Protein AF-A0A8S3IU91-F1 (afdb_monomer_lite)

Sequence (144 aa):
QIYLSKICFMTFDNATVTFDPSYPNASVLICPSSCYTMRYISNQEEYPIFGNETYSGNSLVCKSAMHDGRLAPWNGENSPVLIQNNSSKSSIFVSTLRNGILSAKSTSLSLNIYRFVNNRINETSIYDIAIEQRAFLYKKDEPS

Structure (mmCIF, N/CA/C/O backbone):
data_AF-A0A8S3IU91-F1
#
_entry.id   AF-A0A8S3IU91-F1
#
loop_
_atom_site.group_PDB
_atom_site.id
_atom_site.type_symbol
_atom_site.label_atom_id
_atom_site.label_alt_id
_atom_site.label_comp_id
_atom_site.label_asym_id
_atom_site.label_entity_id
_atom_site.label_seq_id
_atom_site.pdbx_PDB_ins_code
_atom_site.Cartn_x
_atom_site.Cartn_y
_atom_site.Cartn_z
_atom_site.occupancy
_atom_site.B_iso_or_equiv
_atom_site.auth_seq_id
_atom_site.auth_comp_id
_atom_site.auth_asym_id
_atom_site.auth_atom_id
_atom_site.pdbx_PDB_model_num
ATOM 1 N N . GLN A 1 1 ? -23.684 8.603 1.198 1.00 41.34 1 GLN A N 1
ATOM 2 C CA . GLN A 1 1 ? -23.183 7.521 0.316 1.00 41.34 1 GLN A CA 1
ATOM 3 C C . GLN A 1 1 ? -21.986 7.921 -0.570 1.00 41.34 1 GLN A C 1
ATOM 5 O O . GLN A 1 1 ? -21.282 7.036 -1.027 1.00 41.34 1 GLN A O 1
ATOM 10 N N . ILE A 1 2 ? -21.682 9.217 -0.764 1.00 38.34 2 ILE A N 1
ATOM 11 C CA . ILE A 1 2 ? -20.602 9.705 -1.662 1.00 38.34 2 ILE A CA 1
ATOM 12 C C . ILE A 1 2 ? -19.189 9.685 -1.020 1.00 38.34 2 ILE A C 1
ATOM 14 O O . ILE A 1 2 ? -18.185 9.731 -1.722 1.00 38.34 2 ILE A O 1
ATOM 18 N N . TYR A 1 3 ? -19.079 9.578 0.309 1.00 51.53 3 TYR A N 1
ATOM 19 C CA . TYR A 1 3 ? -17.789 9.670 1.016 1.00 51.53 3 TYR A CA 1
ATOM 20 C C . TYR A 1 3 ? -16.961 8.371 1.022 1.00 51.53 3 TYR A C 1
ATOM 22 O O . TYR A 1 3 ? -15.737 8.438 1.065 1.00 51.53 3 TYR A O 1
ATOM 30 N N . LEU A 1 4 ? -17.599 7.198 0.926 1.00 54.41 4 LEU A N 1
ATOM 31 C CA . LEU A 1 4 ? -16.913 5.900 1.039 1.00 54.41 4 LEU A CA 1
ATOM 32 C C . LEU A 1 4 ? -16.126 5.520 -0.227 1.00 54.41 4 LEU A C 1
ATOM 34 O O . LEU A 1 4 ? -15.102 4.851 -0.130 1.00 54.41 4 LEU A O 1
ATOM 38 N N . SER A 1 5 ? -16.542 5.990 -1.409 1.00 61.25 5 SER A N 1
ATOM 39 C CA . SER A 1 5 ? -15.812 5.732 -2.660 1.00 61.25 5 SER A CA 1
ATOM 40 C C . SER A 1 5 ? -14.494 6.502 -2.744 1.00 61.25 5 SER A C 1
ATOM 42 O O . SER A 1 5 ? -13.535 5.990 -3.312 1.00 61.25 5 SER A O 1
ATOM 44 N N . LYS A 1 6 ? -14.405 7.699 -2.142 1.00 73.50 6 LYS A N 1
ATOM 45 C CA . LYS A 1 6 ? -13.181 8.519 -2.161 1.00 73.50 6 LYS A CA 1
ATOM 46 C C . LYS A 1 6 ? -12.011 7.849 -1.443 1.00 73.50 6 LYS A C 1
ATOM 48 O O . LYS A 1 6 ? -10.880 8.004 -1.887 1.00 73.50 6 LYS A O 1
ATOM 53 N N . ILE A 1 7 ? -12.279 7.078 -0.386 1.00 77.44 7 ILE A N 1
ATOM 54 C CA . ILE A 1 7 ? -11.236 6.382 0.383 1.00 77.44 7 ILE A CA 1
ATOM 55 C C . ILE A 1 7 ? -10.491 5.356 -0.474 1.00 77.44 7 ILE A C 1
ATOM 57 O O . ILE A 1 7 ? -9.271 5.242 -0.390 1.00 77.44 7 ILE A O 1
ATOM 61 N N . CYS A 1 8 ? -11.199 4.663 -1.366 1.00 83.44 8 CYS A N 1
ATOM 62 C CA . CYS A 1 8 ? -10.582 3.669 -2.239 1.00 83.44 8 CYS A CA 1
ATOM 63 C C . CYS A 1 8 ? -9.584 4.277 -3.238 1.00 83.44 8 CYS A C 1
ATOM 65 O O . CYS A 1 8 ? -8.739 3.552 -3.755 1.00 83.44 8 CYS A O 1
ATOM 67 N N . PHE A 1 9 ? -9.661 5.590 -3.482 1.00 84.19 9 PHE A N 1
ATOM 68 C CA . PHE A 1 9 ? -8.762 6.333 -4.366 1.00 84.19 9 PHE A CA 1
ATOM 69 C C . PHE A 1 9 ? -7.707 7.156 -3.616 1.00 84.19 9 PHE A C 1
ATOM 71 O O . PHE A 1 9 ? -6.989 7.939 -4.237 1.00 84.19 9 PHE A O 1
ATOM 78 N N . MET A 1 10 ? -7.608 7.012 -2.291 1.00 84.38 10 MET A N 1
ATOM 79 C CA . MET A 1 10 ? -6.621 7.757 -1.518 1.00 84.38 10 MET A CA 1
ATOM 80 C C . MET A 1 10 ? -5.211 7.258 -1.812 1.00 84.38 10 MET A C 1
ATOM 82 O O . MET A 1 10 ? -4.910 6.065 -1.703 1.00 84.38 10 MET A O 1
ATOM 86 N N . THR A 1 11 ? -4.347 8.210 -2.138 1.00 83.94 11 THR A N 1
ATOM 87 C CA . THR A 1 11 ? -2.900 8.035 -2.221 1.00 83.94 11 THR A CA 1
ATOM 88 C C . THR A 1 11 ? -2.241 8.879 -1.139 1.00 83.94 11 THR A C 1
ATOM 90 O O . THR A 1 11 ? -2.822 9.846 -0.627 1.00 83.94 11 THR A O 1
ATOM 93 N N . PHE A 1 12 ? -1.019 8.499 -0.785 1.00 76.62 12 PHE A N 1
ATOM 94 C CA . PHE A 1 12 ? -0.200 9.254 0.152 1.00 76.62 12 PHE A CA 1
ATOM 95 C C . PHE A 1 12 ? 0.197 10.620 -0.446 1.00 76.62 12 PHE A C 1
ATOM 97 O O . PHE A 1 12 ? 0.079 11.640 0.227 1.00 76.62 12 PHE A O 1
ATOM 104 N N . ASP A 1 13 ? 0.568 10.656 -1.732 1.00 74.88 13 ASP A N 1
ATOM 105 C CA . ASP A 1 13 ? 1.080 11.861 -2.408 1.00 74.88 13 ASP A CA 1
ATOM 106 C C . ASP A 1 13 ? 0.018 12.923 -2.719 1.00 74.88 13 ASP A C 1
ATOM 108 O O . ASP A 1 13 ? 0.332 14.111 -2.728 1.00 74.88 13 ASP A O 1
ATOM 112 N N . ASN A 1 14 ? -1.254 12.548 -2.896 1.00 61.97 14 ASN A N 1
ATOM 113 C CA . ASN A 1 14 ? -2.329 13.529 -3.111 1.00 61.97 14 ASN A CA 1
ATOM 114 C C . ASN A 1 14 ? -2.829 14.186 -1.810 1.00 61.97 14 ASN A C 1
ATOM 116 O O . ASN A 1 14 ? -3.903 14.786 -1.811 1.00 61.97 14 ASN A O 1
ATOM 120 N N . ALA A 1 15 ? -2.101 14.047 -0.692 1.00 55.12 15 ALA A N 1
ATOM 121 C CA . ALA A 1 15 ? -2.441 14.625 0.615 1.00 55.12 15 ALA A CA 1
ATOM 122 C C . ALA A 1 15 ? -3.863 14.285 1.113 1.00 55.12 15 ALA A C 1
ATOM 124 O O . ALA A 1 15 ? -4.433 14.976 1.954 1.00 55.12 15 ALA A O 1
ATOM 125 N N . THR A 1 16 ? -4.454 13.201 0.599 1.00 56.94 16 THR A N 1
ATOM 126 C CA . THR A 1 16 ? -5.794 12.753 1.010 1.00 56.94 16 THR A CA 1
ATOM 127 C C . THR A 1 16 ? -5.790 12.042 2.360 1.00 56.94 16 THR A C 1
ATOM 129 O O . THR A 1 16 ? -6.835 11.922 2.996 1.00 56.94 16 THR A O 1
ATOM 132 N N . VAL A 1 17 ? -4.613 11.600 2.808 1.00 60.56 17 VAL A N 1
ATOM 133 C CA . VAL A 1 17 ? -4.402 11.045 4.140 1.00 60.56 17 VAL A CA 1
ATOM 134 C C . VAL A 1 17 ? -3.971 12.177 5.066 1.00 60.56 17 VAL A C 1
ATOM 136 O O . VAL A 1 17 ? -2.862 12.694 4.956 1.00 60.56 17 VAL A O 1
ATOM 139 N N . THR A 1 18 ? -4.850 12.572 5.983 1.00 57.75 18 THR A N 1
ATOM 140 C CA . THR A 1 18 ? -4.503 13.513 7.051 1.00 57.75 18 THR A CA 1
ATOM 141 C C . THR A 1 18 ? -3.674 12.791 8.111 1.00 57.75 18 THR A C 1
ATOM 143 O O . THR A 1 18 ? -4.099 11.760 8.641 1.00 57.75 18 THR A O 1
ATOM 146 N N . PHE A 1 19 ? -2.492 13.321 8.420 1.00 59.12 19 PHE A N 1
ATOM 147 C CA . PHE A 1 19 ? -1.685 12.868 9.551 1.00 59.12 19 PHE A CA 1
ATOM 148 C C . PHE A 1 19 ? -2.171 13.572 10.810 1.00 59.12 19 PHE A C 1
ATOM 150 O O . PHE A 1 19 ? -2.378 14.786 10.804 1.00 59.12 19 PHE A O 1
ATOM 157 N N . ASP A 1 20 ? -2.370 12.804 11.878 1.00 57.75 20 ASP A N 1
ATOM 158 C CA . ASP A 1 20 ? -2.552 13.387 13.200 1.00 57.75 20 ASP A CA 1
ATOM 159 C C . ASP A 1 20 ? -1.260 14.154 13.544 1.00 57.75 20 ASP A C 1
ATOM 161 O O . ASP A 1 20 ? -0.180 13.566 13.437 1.00 57.75 20 ASP A O 1
ATOM 165 N N . PRO A 1 21 ? -1.320 15.441 13.932 1.00 57.44 21 PRO A N 1
ATOM 166 C CA . PRO A 1 21 ? -0.126 16.193 14.310 1.00 57.44 21 PRO A CA 1
ATOM 167 C C . PRO A 1 21 ? 0.668 15.530 15.448 1.00 57.44 21 PRO A C 1
ATOM 169 O O . PRO A 1 21 ? 1.877 15.727 15.542 1.00 57.44 21 PRO A O 1
ATOM 172 N N . SER A 1 22 ? 0.011 14.710 16.272 1.00 55.41 22 SER A N 1
ATOM 173 C CA . SER A 1 22 ? 0.625 13.918 17.346 1.00 55.41 22 SER A CA 1
ATOM 174 C C . SER A 1 22 ? 1.454 12.741 16.813 1.00 55.41 22 SER A C 1
ATOM 176 O O . SER A 1 22 ? 2.357 12.251 17.487 1.00 55.41 22 SER A O 1
ATOM 178 N N . TYR A 1 23 ? 1.182 12.305 15.580 1.00 62.94 23 TYR A N 1
ATOM 179 C CA . TYR A 1 23 ? 1.885 11.238 14.872 1.00 62.94 23 TYR A CA 1
ATOM 180 C C . TYR A 1 23 ? 2.262 11.707 13.459 1.00 62.94 23 TYR A C 1
ATOM 182 O O . TYR A 1 23 ? 1.751 11.183 12.470 1.00 62.94 23 TYR A O 1
ATOM 190 N N . PRO A 1 24 ? 3.208 12.654 13.317 1.00 66.25 24 PRO A N 1
ATOM 191 C CA . PRO A 1 24 ? 3.477 13.325 12.039 1.00 66.25 24 PRO A CA 1
ATOM 192 C C . PRO A 1 24 ? 3.957 12.376 10.930 1.00 66.25 24 PRO A C 1
ATOM 194 O O . PRO A 1 24 ? 3.928 12.719 9.752 1.00 66.25 24 PRO A O 1
ATOM 197 N N . ASN A 1 25 ? 4.383 11.166 11.304 1.00 75.50 25 ASN A N 1
ATOM 198 C CA . ASN A 1 25 ? 4.867 10.141 10.390 1.00 75.50 25 ASN A CA 1
ATOM 199 C C . ASN A 1 25 ? 3.937 8.929 10.282 1.00 75.50 25 ASN A C 1
ATOM 201 O O . ASN A 1 25 ? 4.310 7.980 9.600 1.00 75.50 25 ASN A O 1
ATOM 205 N N . ALA A 1 26 ? 2.781 8.902 10.949 1.00 79.44 26 ALA A N 1
ATOM 206 C CA . ALA A 1 26 ? 1.876 7.758 10.910 1.00 79.44 26 ALA A CA 1
ATOM 207 C C . ALA A 1 26 ? 0.407 8.181 10.828 1.00 79.44 26 ALA A C 1
ATOM 209 O O . ALA A 1 26 ? -0.006 9.183 11.399 1.00 79.44 26 ALA A O 1
ATOM 210 N N . SER A 1 27 ? -0.394 7.406 10.105 1.00 80.44 27 SER A N 1
ATOM 211 C CA . SER A 1 27 ? -1.832 7.645 10.003 1.00 80.44 27 SER A CA 1
ATOM 212 C C . SER A 1 27 ? -2.596 6.329 9.959 1.00 80.44 27 SER A C 1
ATOM 214 O O . SER A 1 27 ? -2.074 5.302 9.512 1.00 80.44 27 SER A O 1
ATOM 216 N N . VAL A 1 28 ? -3.836 6.371 10.439 1.00 79.12 28 VAL A N 1
ATOM 217 C CA . VAL A 1 28 ? -4.792 5.269 10.341 1.00 79.12 28 VAL A CA 1
ATOM 218 C C . VAL A 1 28 ? -5.782 5.596 9.242 1.00 79.12 28 VAL A C 1
ATOM 220 O O . VAL A 1 28 ? -6.465 6.617 9.298 1.00 79.12 28 VAL A O 1
ATOM 223 N N . LEU A 1 29 ? -5.898 4.693 8.273 1.00 81.19 29 LEU A N 1
ATOM 224 C CA . LEU A 1 29 ? -6.926 4.761 7.246 1.00 81.19 29 LEU A CA 1
ATOM 225 C C . LEU A 1 29 ? -7.922 3.620 7.436 1.00 81.19 29 LEU A C 1
ATOM 227 O O . LEU A 1 29 ? -7.534 2.464 7.565 1.00 81.19 29 LEU A O 1
ATOM 231 N N . ILE A 1 30 ? -9.212 3.944 7.422 1.00 82.88 30 ILE A N 1
ATOM 232 C CA . ILE A 1 30 ? -10.290 2.954 7.455 1.00 82.88 30 ILE A CA 1
ATOM 233 C C . ILE A 1 30 ? -10.660 2.599 6.022 1.00 82.88 30 ILE A C 1
ATOM 235 O O . ILE A 1 30 ? -11.259 3.424 5.341 1.00 82.88 30 ILE A O 1
ATOM 239 N N . CYS A 1 31 ? -10.320 1.395 5.563 1.00 84.75 31 CYS A N 1
ATOM 240 C CA . CYS A 1 31 ? -10.628 0.948 4.206 1.00 84.75 31 CYS A CA 1
ATOM 241 C C . CYS A 1 31 ? -12.028 0.309 4.140 1.00 84.75 31 CYS A C 1
ATOM 243 O O . CYS A 1 31 ? -12.244 -0.740 4.753 1.00 84.75 31 CYS A O 1
ATOM 245 N N . PRO A 1 32 ? -12.990 0.896 3.397 1.00 83.12 32 PRO A N 1
ATOM 246 C CA . PRO A 1 32 ? -14.331 0.333 3.270 1.00 83.12 32 PRO A CA 1
ATOM 247 C C . PRO A 1 32 ? -14.361 -0.975 2.473 1.00 83.12 32 PRO A C 1
ATOM 249 O O . PRO A 1 32 ? -13.568 -1.176 1.548 1.00 83.12 32 PRO A O 1
ATOM 252 N N . SER A 1 33 ? -15.380 -1.803 2.726 1.00 79.75 33 SER A N 1
ATOM 253 C CA . SER A 1 33 ? -15.643 -3.037 1.966 1.00 79.75 33 SER A CA 1
ATOM 254 C C . SER A 1 33 ? -15.831 -2.790 0.461 1.00 79.75 33 SER A C 1
ATOM 256 O O . SER A 1 33 ? -15.518 -3.637 -0.375 1.00 79.75 33 SER A O 1
ATOM 258 N N . SER A 1 34 ? -16.288 -1.599 0.069 1.00 80.31 34 SER A N 1
ATOM 259 C CA . SER A 1 34 ? -16.461 -1.234 -1.342 1.00 80.31 34 SER A CA 1
ATOM 260 C C . SER A 1 34 ? -15.149 -1.181 -2.135 1.00 80.31 34 SER A C 1
ATOM 262 O O . SER A 1 34 ? -15.182 -1.250 -3.367 1.00 80.31 34 SER A O 1
ATOM 264 N N . CYS A 1 35 ? -13.995 -1.092 -1.463 1.00 84.62 35 CYS A N 1
ATOM 265 C CA . CYS A 1 35 ? -12.695 -1.126 -2.132 1.00 84.62 35 CYS A CA 1
ATOM 266 C C . CYS A 1 35 ? -12.314 -2.529 -2.632 1.00 84.62 35 CYS A C 1
ATOM 268 O O . CYS A 1 35 ? -11.349 -2.647 -3.376 1.00 84.62 35 CYS A O 1
ATOM 270 N N . TYR A 1 36 ? -13.060 -3.584 -2.276 1.00 81.12 36 TYR A N 1
ATOM 271 C CA . TYR A 1 36 ? -12.825 -4.954 -2.762 1.00 81.12 36 TYR A CA 1
ATOM 272 C C . TYR A 1 36 ? -13.566 -5.283 -4.066 1.00 81.12 36 TYR A C 1
ATOM 274 O O . TYR A 1 36 ? -13.594 -6.432 -4.502 1.00 81.12 36 TYR A O 1
ATOM 282 N N . THR A 1 37 ? -14.195 -4.301 -4.713 1.00 80.38 37 THR A N 1
ATOM 283 C CA . THR A 1 37 ? -14.832 -4.536 -6.017 1.00 80.38 37 THR A CA 1
ATOM 284 C C . THR A 1 37 ? -13.783 -4.694 -7.120 1.00 80.38 37 THR A C 1
ATOM 286 O O . THR A 1 37 ? -12.699 -4.110 -7.043 1.00 80.38 37 THR A O 1
ATOM 289 N N . MET A 1 38 ? -14.119 -5.453 -8.175 1.00 72.75 38 MET A N 1
ATOM 290 C CA . MET A 1 38 ? -13.202 -5.809 -9.273 1.00 72.75 38 MET A CA 1
ATOM 291 C C . MET A 1 38 ? -12.428 -4.608 -9.828 1.00 72.75 38 MET A C 1
ATOM 293 O O . MET A 1 38 ? -11.239 -4.720 -10.090 1.00 72.75 38 MET A O 1
ATOM 297 N N . ARG A 1 39 ? -13.069 -3.438 -9.944 1.00 79.12 39 ARG A N 1
ATOM 298 C CA . ARG A 1 39 ? -12.428 -2.207 -10.426 1.00 79.12 39 ARG A CA 1
ATOM 299 C C . ARG A 1 39 ? -11.150 -1.866 -9.649 1.00 79.12 39 ARG A C 1
ATOM 301 O O . ARG A 1 39 ? -10.124 -1.596 -10.265 1.00 79.12 39 ARG A O 1
ATOM 308 N N . TYR A 1 40 ? -11.197 -1.925 -8.319 1.00 76.81 40 TYR A N 1
ATOM 309 C CA . TYR A 1 40 ? -10.071 -1.554 -7.458 1.00 76.81 40 TYR A CA 1
ATOM 310 C C . TYR A 1 40 ? -9.051 -2.680 -7.310 1.00 76.81 40 TYR A C 1
ATOM 312 O O . TYR A 1 40 ? -7.855 -2.409 -7.289 1.00 76.81 40 TYR A O 1
ATOM 320 N N . ILE A 1 41 ? -9.493 -3.938 -7.253 1.00 78.44 41 ILE A N 1
ATOM 321 C CA . ILE A 1 41 ? -8.576 -5.086 -7.140 1.00 78.44 41 ILE A CA 1
ATOM 322 C C . ILE A 1 41 ? -7.943 -5.477 -8.482 1.00 78.44 41 ILE A C 1
ATOM 324 O O . ILE A 1 41 ? -6.982 -6.238 -8.497 1.00 78.44 41 ILE A O 1
ATOM 328 N N . SER A 1 42 ? -8.458 -4.968 -9.607 1.00 77.69 42 SER A N 1
ATOM 329 C CA . SER A 1 42 ? -7.944 -5.314 -10.931 1.00 77.69 42 SER A CA 1
ATOM 330 C C . SER A 1 42 ? -6.484 -4.900 -11.097 1.00 77.69 42 SER A C 1
ATOM 332 O O . SER A 1 42 ? -6.063 -3.833 -10.656 1.00 77.69 42 SER A O 1
ATOM 334 N N . ASN A 1 43 ? -5.707 -5.709 -11.810 1.00 78.50 43 ASN A N 1
ATOM 335 C CA . ASN A 1 43 ? -4.307 -5.414 -12.132 1.00 78.50 43 ASN A CA 1
ATOM 336 C C . ASN A 1 43 ? -4.167 -4.484 -13.353 1.00 78.50 43 ASN A C 1
ATOM 338 O O . ASN A 1 43 ? -3.181 -4.558 -14.078 1.00 78.50 43 ASN A O 1
ATOM 342 N N . GLN A 1 44 ? -5.183 -3.657 -13.613 1.00 73.00 44 GLN A N 1
ATOM 343 C CA . GLN A 1 44 ? -5.236 -2.756 -14.762 1.00 73.00 44 GLN A CA 1
ATOM 344 C C . GLN A 1 44 ? -4.407 -1.488 -14.525 1.00 73.00 44 GLN A C 1
ATOM 346 O O . GLN A 1 44 ? -4.233 -1.039 -13.388 1.00 73.00 44 GLN A O 1
ATOM 351 N N . GLU A 1 45 ? -3.959 -0.878 -15.624 1.00 71.19 45 GLU A N 1
ATOM 352 C CA . GLU A 1 45 ? -3.165 0.361 -15.636 1.00 71.19 45 GLU A CA 1
ATOM 353 C C . GLU A 1 45 ? -3.929 1.605 -15.160 1.00 71.19 45 GLU A C 1
ATOM 355 O O . GLU A 1 45 ? -3.315 2.643 -14.939 1.00 71.19 45 GLU A O 1
ATOM 360 N N . GLU A 1 46 ? -5.251 1.530 -14.969 1.00 77.81 46 GLU A N 1
ATOM 361 C CA . GLU A 1 46 ? -6.030 2.666 -14.453 1.00 77.81 46 GLU A CA 1
ATOM 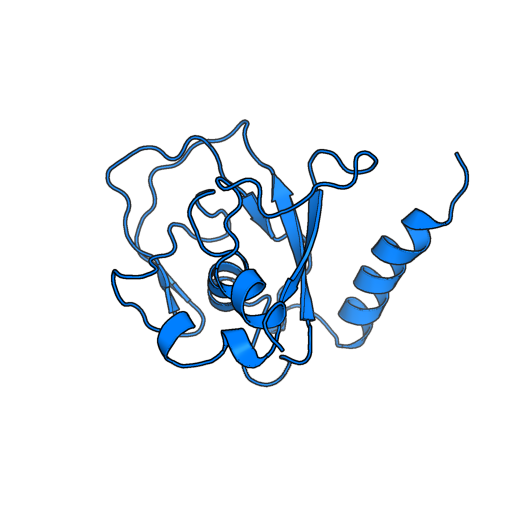362 C C . GLU A 1 46 ? -5.632 2.999 -13.002 1.00 77.81 46 GLU A C 1
ATOM 364 O O . GLU A 1 46 ? -5.645 4.164 -12.610 1.00 77.81 46 GLU A O 1
ATOM 369 N N . TYR A 1 47 ? -5.228 1.990 -12.213 1.00 82.44 47 TYR A N 1
ATOM 370 C CA . TYR A 1 47 ? -4.872 2.149 -10.797 1.00 82.44 47 TYR A CA 1
ATOM 371 C C . TYR A 1 47 ? -3.716 1.232 -10.360 1.00 82.44 47 TYR A C 1
ATOM 373 O O . TYR A 1 47 ? -3.898 0.383 -9.476 1.00 82.44 47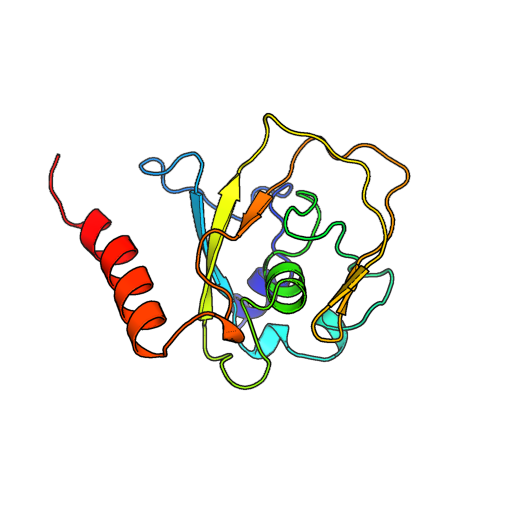 TYR A O 1
ATOM 381 N N . PRO A 1 48 ? -2.526 1.333 -10.971 1.00 89.44 48 PRO A N 1
ATOM 382 C CA . PRO A 1 48 ? -1.397 0.500 -10.602 1.00 89.44 48 PRO A CA 1
ATOM 383 C C . PRO A 1 48 ? -0.926 0.868 -9.193 1.00 89.44 48 PRO A C 1
ATOM 385 O O . PRO A 1 48 ? -0.946 2.028 -8.784 1.00 89.44 48 PRO A O 1
ATOM 388 N N . ILE A 1 49 ? -0.484 -0.138 -8.446 1.00 94.12 49 ILE A N 1
ATOM 389 C CA . ILE A 1 49 ? 0.294 0.073 -7.223 1.00 94.12 49 ILE A CA 1
ATOM 390 C C . ILE A 1 49 ? 1.743 -0.257 -7.528 1.00 94.12 49 ILE A C 1
ATOM 392 O O . ILE A 1 49 ? 2.016 -1.158 -8.319 1.00 94.12 49 ILE A O 1
ATOM 396 N N . PHE A 1 50 ? 2.669 0.440 -6.890 1.00 95.12 50 PHE A N 1
ATOM 397 C CA . PHE A 1 50 ? 4.094 0.219 -7.080 1.00 95.12 50 PHE A CA 1
ATOM 398 C C . PHE A 1 50 ? 4.719 -0.143 -5.748 1.00 95.12 50 PHE A C 1
ATOM 400 O O . PHE A 1 50 ? 4.619 0.616 -4.783 1.00 95.12 50 PHE A O 1
ATOM 407 N N . GLY A 1 51 ? 5.382 -1.292 -5.725 1.00 94.69 51 GLY A N 1
A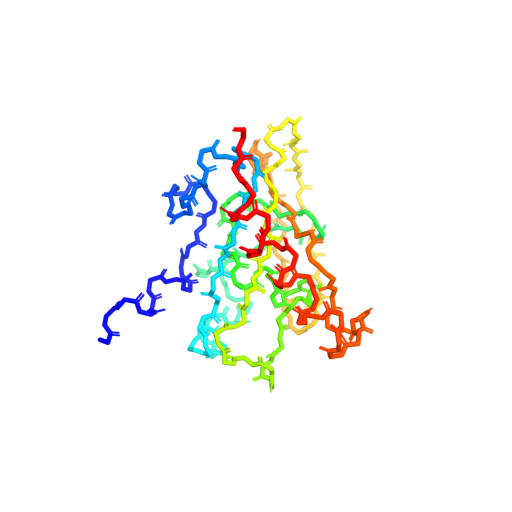TOM 408 C CA . GLY A 1 51 ? 6.175 -1.733 -4.595 1.00 94.69 51 GLY A CA 1
ATOM 409 C C . GLY A 1 51 ? 5.700 -3.007 -3.931 1.00 94.69 51 GLY A C 1
ATOM 410 O O . GLY A 1 51 ? 4.817 -3.718 -4.411 1.00 94.69 51 GLY A O 1
ATOM 411 N N . ASN A 1 52 ? 6.406 -3.316 -2.855 1.00 94.56 52 ASN A N 1
ATOM 412 C CA . ASN A 1 52 ? 6.301 -4.545 -2.101 1.00 94.56 52 ASN A CA 1
ATOM 413 C C . ASN A 1 52 ? 6.850 -4.278 -0.697 1.00 94.56 52 ASN A C 1
ATOM 415 O O . ASN A 1 52 ? 8.021 -3.922 -0.576 1.00 94.56 52 ASN A O 1
ATOM 419 N N . GLU A 1 53 ? 6.014 -4.411 0.339 1.00 91.94 53 GLU A N 1
ATOM 420 C CA . GLU A 1 53 ? 6.290 -4.068 1.757 1.00 91.94 53 GLU A CA 1
ATOM 421 C C . GLU A 1 53 ? 6.515 -2.575 2.020 1.00 91.94 53 GLU A C 1
ATOM 423 O O . GLU A 1 53 ? 6.090 -2.032 3.038 1.00 91.94 53 GLU A O 1
ATOM 428 N N . THR A 1 54 ? 7.139 -1.894 1.070 1.00 93.69 54 THR A N 1
ATOM 429 C CA . THR A 1 54 ? 7.190 -0.449 0.930 1.00 93.69 54 THR A CA 1
ATOM 430 C C . THR A 1 54 ? 6.594 -0.085 -0.426 1.00 93.69 54 THR A C 1
ATOM 432 O O . THR A 1 54 ? 6.922 -0.714 -1.434 1.00 93.69 54 THR A O 1
ATOM 435 N N . TYR A 1 55 ? 5.719 0.914 -0.447 1.00 94.44 55 TYR A N 1
ATOM 436 C CA . TYR A 1 55 ? 4.928 1.298 -1.613 1.00 94.44 55 TYR A CA 1
ATOM 437 C C . TYR A 1 55 ? 5.191 2.751 -1.993 1.00 94.44 55 TYR A C 1
ATOM 439 O O . TYR A 1 55 ? 5.437 3.589 -1.124 1.00 94.44 55 TYR A O 1
ATOM 447 N N . SER A 1 56 ? 5.126 3.053 -3.291 1.00 93.81 56 SER A N 1
ATOM 448 C CA . SER A 1 56 ? 5.173 4.431 -3.797 1.00 93.81 56 SER A CA 1
ATOM 449 C C . SER A 1 56 ? 4.028 5.247 -3.212 1.00 93.81 56 SER A C 1
ATOM 451 O O . SER A 1 56 ? 2.907 4.740 -3.147 1.00 93.81 56 SER A O 1
ATOM 453 N N . GLY A 1 57 ? 4.274 6.512 -2.880 1.00 90.50 57 GLY A N 1
ATOM 454 C CA . GLY A 1 57 ? 3.263 7.440 -2.383 1.00 90.50 57 GLY A CA 1
ATOM 455 C C . GLY A 1 57 ? 2.079 7.646 -3.335 1.00 90.50 57 GLY A C 1
ATOM 456 O O . GLY A 1 57 ? 0.973 7.940 -2.884 1.00 90.50 57 GLY A O 1
ATOM 457 N N . ASN A 1 58 ? 2.267 7.377 -4.628 1.00 89.62 58 ASN A N 1
ATOM 458 C CA . ASN A 1 58 ? 1.217 7.402 -5.649 1.00 89.62 58 ASN A CA 1
ATOM 459 C C . ASN A 1 58 ? 0.336 6.143 -5.680 1.00 89.62 58 ASN A C 1
ATOM 461 O O . ASN A 1 58 ? -0.642 6.092 -6.422 1.00 89.62 58 ASN A O 1
ATOM 465 N N . SER A 1 59 ? 0.665 5.114 -4.900 1.00 92.00 59 SER A N 1
ATOM 466 C CA . SER A 1 59 ? -0.122 3.881 -4.841 1.00 92.00 59 SER A CA 1
ATOM 467 C C . SER A 1 59 ? -1.380 4.081 -3.996 1.00 92.00 59 SER A C 1
ATOM 469 O O . SER A 1 59 ? -1.340 4.719 -2.942 1.00 92.00 59 SER A O 1
ATOM 471 N N . LEU A 1 60 ? -2.496 3.488 -4.429 1.00 91.12 60 LEU A N 1
ATOM 472 C CA . LEU A 1 60 ? -3.739 3.470 -3.654 1.00 91.12 60 LEU A CA 1
ATOM 473 C C . LEU A 1 60 ? -3.539 2.715 -2.335 1.00 91.12 60 LEU A C 1
ATOM 475 O O . LEU A 1 60 ? -3.229 1.523 -2.348 1.00 91.12 60 LEU A O 1
ATOM 479 N N . VAL A 1 61 ? -3.777 3.369 -1.196 1.00 90.75 61 VAL A N 1
ATOM 480 C CA . VAL A 1 61 ? -3.447 2.807 0.12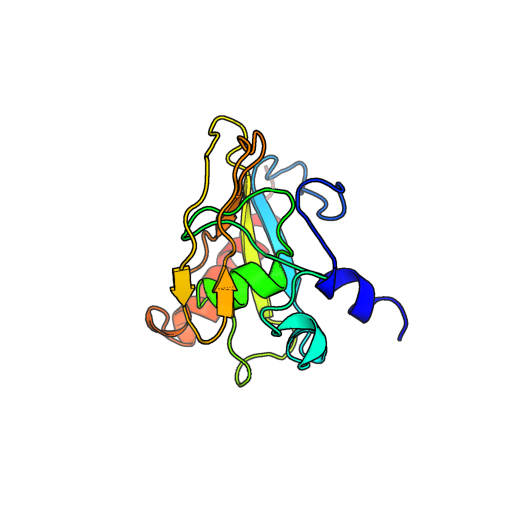6 1.00 90.75 61 VAL A CA 1
ATOM 481 C C . VAL A 1 61 ? -4.186 1.495 0.392 1.00 90.75 61 VAL A C 1
ATOM 483 O O . VAL A 1 61 ? -3.551 0.498 0.732 1.00 90.75 61 VAL A O 1
ATOM 486 N N . CYS A 1 62 ? -5.504 1.453 0.176 1.00 90.25 62 CYS A N 1
ATOM 487 C CA . CYS A 1 62 ? -6.296 0.245 0.426 1.00 90.25 62 CYS A CA 1
ATOM 488 C C . CYS A 1 62 ? -5.932 -0.905 -0.524 1.00 90.25 62 CYS A C 1
ATOM 490 O O . CYS A 1 62 ? -5.850 -2.052 -0.093 1.00 90.25 62 CYS A O 1
ATOM 492 N N . LYS A 1 63 ? -5.640 -0.617 -1.798 1.00 91.62 63 LYS A N 1
ATOM 493 C CA . LYS A 1 63 ? -5.205 -1.646 -2.754 1.00 91.62 63 LYS A CA 1
ATOM 494 C C . LYS A 1 63 ? -3.828 -2.202 -2.393 1.00 91.62 63 LYS A C 1
ATOM 496 O O . LYS A 1 63 ? -3.634 -3.415 -2.398 1.00 91.62 63 LYS A O 1
ATOM 501 N N . SER A 1 64 ? -2.891 -1.333 -2.016 1.00 93.75 64 SER A N 1
ATOM 502 C CA . SER A 1 64 ? -1.580 -1.745 -1.509 1.00 93.75 64 SER A CA 1
ATOM 503 C C . SER A 1 64 ? -1.706 -2.577 -0.238 1.00 93.75 64 SER A C 1
ATOM 505 O O . SER A 1 64 ? -0.968 -3.537 -0.075 1.00 93.75 64 SER A O 1
ATOM 507 N N . ALA A 1 65 ? -2.656 -2.264 0.644 1.00 92.31 65 ALA A N 1
ATOM 508 C CA . ALA A 1 65 ? -2.890 -3.030 1.865 1.00 92.31 65 ALA A CA 1
ATOM 509 C C . ALA A 1 65 ? -3.432 -4.439 1.582 1.00 92.31 65 ALA A C 1
ATOM 511 O O . ALA A 1 65 ? -3.054 -5.390 2.267 1.00 92.31 65 ALA A O 1
ATOM 512 N N . MET A 1 66 ? -4.277 -4.587 0.557 1.00 91.38 66 MET A N 1
ATOM 513 C CA . MET A 1 66 ? -4.723 -5.897 0.067 1.00 91.38 66 MET A CA 1
ATOM 514 C C . MET A 1 66 ? -3.550 -6.683 -0.520 1.00 91.38 66 MET A C 1
ATOM 516 O O . MET A 1 66 ? -3.328 -7.829 -0.140 1.00 91.38 66 MET A O 1
ATOM 520 N N . HIS A 1 67 ? -2.740 -6.044 -1.371 1.00 93.62 67 HIS A N 1
ATOM 521 C CA . HIS A 1 67 ? -1.512 -6.643 -1.898 1.00 93.62 67 HIS A CA 1
ATOM 522 C C . HIS A 1 67 ? -0.564 -7.069 -0.766 1.00 93.62 67 HIS A C 1
ATOM 524 O O . HIS A 1 67 ? -0.021 -8.170 -0.794 1.00 93.62 67 HIS A O 1
ATOM 530 N N . ASP A 1 68 ? -0.405 -6.246 0.272 1.00 93.94 68 ASP A N 1
ATOM 531 C CA . ASP A 1 68 ? 0.479 -6.514 1.410 1.00 93.94 68 ASP A CA 1
ATOM 532 C C . ASP A 1 68 ? -0.062 -7.568 2.388 1.00 93.94 68 ASP A C 1
ATOM 534 O O . ASP A 1 68 ? 0.694 -8.065 3.220 1.00 93.94 68 ASP A O 1
ATOM 538 N N . GLY A 1 69 ? -1.350 -7.917 2.296 1.00 90.56 69 GLY A N 1
ATOM 539 C CA . GLY A 1 69 ? -2.010 -8.885 3.176 1.00 90.56 69 GLY A CA 1
ATOM 540 C C . GLY A 1 69 ? -2.499 -8.300 4.504 1.00 90.56 69 GLY A C 1
ATOM 541 O O . GLY A 1 69 ? -2.768 -9.048 5.441 1.00 90.56 69 GLY A O 1
ATOM 542 N N . ARG A 1 70 ? -2.622 -6.972 4.612 1.00 89.19 70 ARG A N 1
ATOM 543 C CA . ARG A 1 70 ? -3.269 -6.298 5.758 1.00 89.19 70 ARG A CA 1
ATOM 544 C C . ARG A 1 70 ? -4.795 -6.331 5.650 1.00 89.19 70 ARG A C 1
ATOM 546 O O . ARG A 1 70 ? -5.486 -6.170 6.648 1.00 89.19 70 ARG A O 1
ATOM 553 N N . LEU A 1 71 ? -5.299 -6.526 4.433 1.00 87.12 71 LEU A N 1
ATOM 554 C CA . LEU A 1 71 ? -6.709 -6.510 4.054 1.00 87.12 71 LEU A CA 1
ATOM 555 C C . LEU A 1 71 ? -7.059 -7.771 3.255 1.00 87.12 71 LEU A C 1
ATOM 557 O O . LEU A 1 71 ? -6.274 -8.192 2.407 1.00 87.12 71 LEU A O 1
ATOM 561 N N . ALA A 1 72 ? -8.231 -8.358 3.504 1.00 77.38 72 ALA A N 1
ATOM 562 C CA . ALA A 1 72 ? -8.748 -9.510 2.776 1.00 77.38 72 ALA A CA 1
ATOM 563 C C . ALA A 1 72 ? -10.237 -9.328 2.423 1.00 77.38 72 ALA A C 1
ATOM 565 O O . ALA A 1 72 ? -10.988 -8.710 3.177 1.00 77.38 72 ALA A O 1
ATOM 566 N N . PRO A 1 73 ? -10.720 -9.915 1.311 1.00 67.44 73 PRO A N 1
ATOM 567 C CA . PRO A 1 73 ? -12.119 -9.776 0.898 1.00 67.44 73 PRO A CA 1
ATOM 568 C C . PRO A 1 73 ? -13.147 -10.190 1.966 1.00 67.44 73 PRO A C 1
ATOM 570 O O . PRO A 1 73 ? -14.255 -9.664 1.987 1.00 67.44 73 PRO A O 1
ATOM 573 N N . TRP A 1 74 ? -12.786 -11.120 2.858 1.00 64.38 74 TRP A N 1
ATOM 574 C CA . TRP A 1 74 ? -13.671 -11.691 3.880 1.00 64.38 74 TRP A CA 1
ATOM 575 C C . TRP A 1 74 ? -13.597 -11.015 5.258 1.00 64.38 74 TRP A C 1
ATOM 577 O O . TRP A 1 74 ? -14.434 -11.314 6.103 1.00 64.38 74 TRP A O 1
ATOM 587 N N . ASN A 1 75 ? -12.633 -10.122 5.517 1.00 63.12 75 ASN A N 1
ATOM 588 C CA . ASN A 1 75 ? -12.514 -9.409 6.804 1.00 63.12 75 ASN A CA 1
ATOM 589 C C . ASN A 1 75 ? -12.868 -7.911 6.701 1.00 63.12 75 ASN A C 1
ATOM 591 O O . ASN A 1 75 ? -12.550 -7.126 7.593 1.00 63.12 75 ASN A O 1
ATOM 595 N N . GLY A 1 76 ? -13.508 -7.531 5.593 1.00 55.88 76 GLY A N 1
ATOM 596 C CA . GLY A 1 76 ? -13.498 -6.184 5.036 1.00 55.88 76 GLY A CA 1
ATOM 597 C C . GLY A 1 76 ? -14.568 -5.198 5.500 1.00 55.88 76 GLY A C 1
ATOM 598 O O . GLY A 1 76 ? -14.827 -4.256 4.757 1.00 55.88 76 GLY A O 1
ATOM 599 N N . GLU A 1 77 ? -15.193 -5.335 6.669 1.00 60.34 77 GLU A N 1
ATOM 600 C CA . GLU A 1 77 ? -16.000 -4.219 7.185 1.00 60.34 77 GLU A CA 1
ATOM 601 C C . GLU A 1 77 ? -15.092 -3.173 7.837 1.00 60.34 77 GLU A C 1
ATOM 603 O O . GLU A 1 77 ? -14.674 -3.323 8.980 1.00 60.34 77 GLU A O 1
ATOM 608 N N . ASN A 1 78 ? -14.791 -2.100 7.094 1.00 70.56 78 ASN A N 1
ATOM 609 C CA . ASN A 1 78 ? -14.123 -0.900 7.613 1.00 70.56 78 ASN A CA 1
ATOM 610 C C . ASN A 1 78 ? -12.826 -1.209 8.386 1.00 70.56 78 ASN A C 1
ATOM 612 O O . ASN A 1 78 ? -12.596 -0.693 9.481 1.00 70.56 78 ASN A O 1
ATOM 616 N N . SER A 1 79 ? -11.976 -2.067 7.825 1.00 77.56 79 SER A N 1
ATOM 617 C CA . SER A 1 79 ? -10.751 -2.495 8.494 1.00 77.56 79 SER A CA 1
ATOM 618 C C . SER A 1 79 ? -9.724 -1.350 8.513 1.00 77.56 79 SER A C 1
ATOM 620 O O . SER A 1 79 ? -9.455 -0.750 7.462 1.00 77.56 79 SER A O 1
ATOM 622 N N . PRO A 1 80 ? -9.122 -1.037 9.673 1.00 79.69 80 PRO A N 1
ATOM 623 C CA . PRO A 1 80 ? -8.058 -0.054 9.748 1.00 79.69 80 PRO A CA 1
ATOM 624 C C . PRO A 1 80 ? -6.759 -0.610 9.172 1.00 79.69 80 PRO A C 1
ATOM 626 O O . PRO A 1 80 ? -6.394 -1.764 9.399 1.00 79.69 80 PRO A O 1
ATOM 629 N N . VAL A 1 81 ? -6.024 0.254 8.484 1.00 85.94 81 VAL A N 1
ATOM 630 C CA . VAL A 1 81 ? -4.629 0.043 8.106 1.00 85.94 81 VAL A CA 1
ATOM 631 C C . VAL A 1 81 ? -3.792 1.162 8.703 1.00 85.94 81 VAL A C 1
ATOM 633 O O . VAL A 1 81 ? -4.168 2.334 8.636 1.00 85.94 81 VAL A O 1
ATOM 636 N N . LEU A 1 82 ? -2.663 0.799 9.308 1.00 86.31 82 LEU A N 1
ATOM 637 C CA . LEU A 1 82 ? -1.729 1.754 9.887 1.00 86.31 82 LEU A CA 1
ATOM 638 C C . LEU A 1 82 ? -0.589 1.933 8.895 1.00 86.31 82 LEU A C 1
ATOM 640 O O . LEU A 1 82 ? 0.135 0.979 8.597 1.00 86.31 82 LEU A O 1
ATOM 644 N N . ILE A 1 83 ? -0.423 3.152 8.395 1.00 87.62 83 ILE A N 1
ATOM 645 C CA . ILE A 1 83 ? 0.672 3.495 7.492 1.00 87.62 83 ILE A CA 1
ATOM 646 C C . ILE A 1 83 ? 1.685 4.381 8.194 1.00 87.62 83 ILE A C 1
ATOM 648 O O . ILE A 1 83 ? 1.329 5.236 9.002 1.00 87.62 83 ILE A O 1
ATOM 652 N N . GLN A 1 84 ? 2.950 4.197 7.837 1.00 87.56 84 GLN A N 1
ATOM 653 C CA . GLN A 1 84 ? 4.040 5.069 8.235 1.00 87.56 84 GLN A CA 1
ATOM 654 C C . GLN A 1 84 ? 4.682 5.690 6.997 1.00 87.56 84 GLN A C 1
ATOM 656 O O . GLN A 1 84 ? 5.063 4.982 6.059 1.00 87.56 84 GLN A O 1
ATOM 661 N N . ASN A 1 85 ? 4.822 7.012 7.027 1.00 83.56 85 ASN A N 1
ATOM 662 C CA . ASN A 1 85 ? 5.601 7.768 6.066 1.00 83.56 85 ASN A CA 1
ATOM 663 C C . ASN A 1 85 ? 7.084 7.383 6.176 1.00 83.56 85 ASN A C 1
ATOM 665 O O . ASN A 1 85 ? 7.648 7.353 7.270 1.00 83.56 85 ASN A O 1
ATOM 669 N N . ASN A 1 86 ? 7.724 7.128 5.039 1.00 80.12 86 ASN A N 1
ATOM 670 C CA . ASN A 1 86 ? 9.155 6.889 4.943 1.00 80.12 86 ASN A CA 1
ATOM 671 C C . ASN A 1 86 ? 9.801 7.800 3.883 1.00 80.12 86 ASN A C 1
ATOM 673 O O . ASN A 1 86 ? 10.608 7.343 3.081 1.00 80.12 86 ASN A O 1
ATOM 677 N N . SER A 1 87 ? 9.440 9.090 3.881 1.00 69.69 87 SER A N 1
ATOM 678 C CA . SER A 1 87 ? 9.900 10.119 2.922 1.00 69.69 87 SER A CA 1
ATOM 679 C C . SER A 1 87 ? 11.422 10.307 2.857 1.00 69.69 87 SER A C 1
ATOM 681 O O . SER A 1 87 ? 11.925 10.929 1.931 1.00 69.69 87 SER A O 1
ATOM 683 N N . SER A 1 88 ? 12.186 9.794 3.827 1.00 67.56 88 SER A N 1
ATOM 684 C CA . SER A 1 88 ? 13.655 9.786 3.773 1.00 67.56 88 SER A CA 1
ATOM 685 C C . SER A 1 88 ? 14.222 8.674 2.883 1.00 67.56 88 SER A C 1
ATOM 687 O O . SER A 1 88 ? 15.438 8.579 2.711 1.00 67.56 88 SER A O 1
ATOM 689 N N . LYS A 1 89 ? 13.361 7.825 2.315 1.00 79.50 89 LYS A N 1
ATOM 690 C CA . LYS A 1 89 ? 13.722 6.742 1.406 1.00 79.50 89 LYS A CA 1
ATOM 691 C C . LYS A 1 89 ? 13.085 6.951 0.039 1.00 79.50 89 LYS A C 1
ATOM 693 O O . LYS A 1 89 ? 11.983 7.469 -0.086 1.00 79.50 89 LYS A O 1
ATOM 698 N N . SER A 1 90 ? 13.767 6.450 -0.982 1.00 83.12 90 SER A N 1
ATOM 699 C CA . SER A 1 90 ? 13.286 6.432 -2.358 1.00 83.12 90 SER A CA 1
ATOM 700 C C . SER A 1 90 ? 13.533 5.065 -2.987 1.00 83.12 90 SER A C 1
ATOM 702 O O . SER A 1 90 ? 14.394 4.303 -2.537 1.00 83.12 90 SER A O 1
ATOM 704 N N . SER A 1 91 ? 12.731 4.703 -3.988 1.00 89.81 91 SER A N 1
ATOM 705 C CA . SER A 1 91 ? 12.856 3.392 -4.628 1.00 89.81 91 SER A CA 1
ATOM 706 C C . SER A 1 91 ? 12.380 3.376 -6.076 1.00 89.81 91 SER A C 1
ATOM 708 O O . SER A 1 91 ? 11.508 4.152 -6.480 1.00 89.81 91 SER A O 1
ATOM 710 N N . ILE A 1 92 ? 12.976 2.465 -6.844 1.00 92.25 92 ILE A N 1
ATOM 711 C CA . ILE A 1 92 ? 12.476 1.994 -8.132 1.00 92.25 92 ILE A CA 1
ATOM 712 C C . ILE A 1 92 ? 11.914 0.599 -7.877 1.00 92.25 92 ILE A C 1
ATOM 714 O O . ILE A 1 92 ? 12.600 -0.263 -7.325 1.00 92.25 92 ILE A O 1
ATOM 718 N N . PHE A 1 93 ? 10.662 0.380 -8.258 1.00 94.69 93 PHE A N 1
ATOM 719 C CA . PHE A 1 93 ? 9.921 -0.809 -7.870 1.00 94.69 93 PHE A CA 1
ATOM 720 C C . PHE A 1 93 ? 9.938 -1.873 -8.958 1.00 94.69 93 PHE A C 1
ATOM 722 O O . PHE A 1 93 ? 9.811 -1.583 -10.148 1.00 94.69 93 PHE A O 1
ATOM 729 N N . VAL A 1 94 ? 10.045 -3.127 -8.529 1.00 94.94 94 VAL A N 1
ATOM 730 C CA . VAL A 1 94 ? 9.820 -4.304 -9.372 1.00 94.94 94 VAL A CA 1
ATOM 731 C C . VAL A 1 94 ? 8.383 -4.792 -9.210 1.00 94.94 94 VAL A C 1
ATOM 733 O O . VAL A 1 94 ? 7.759 -4.562 -8.177 1.00 94.94 94 VAL A O 1
ATOM 736 N N . SER A 1 95 ? 7.869 -5.471 -10.234 1.00 95.06 95 SER A N 1
ATOM 737 C CA . SER A 1 95 ? 6.531 -6.062 -10.196 1.00 95.06 95 SER A CA 1
ATOM 738 C C . SER A 1 95 ? 6.511 -7.311 -9.312 1.00 95.06 95 SER A C 1
ATOM 740 O O . SER A 1 95 ? 7.404 -8.156 -9.412 1.00 95.06 95 SER A O 1
ATOM 742 N N . THR A 1 96 ? 5.493 -7.437 -8.461 1.00 96.19 96 THR A N 1
ATOM 743 C CA . THR A 1 96 ? 5.275 -8.601 -7.593 1.00 96.19 96 THR A CA 1
ATOM 744 C C . THR A 1 96 ? 3.802 -8.981 -7.552 1.00 96.19 96 THR A C 1
ATOM 746 O O . THR A 1 96 ? 2.945 -8.110 -7.448 1.00 96.19 96 THR A O 1
ATOM 749 N N . LEU A 1 97 ? 3.502 -10.281 -7.590 1.00 93.69 97 LEU A N 1
ATOM 750 C CA . LEU A 1 97 ? 2.156 -10.801 -7.344 1.00 93.69 97 LEU A CA 1
ATOM 751 C C . LEU A 1 97 ? 2.049 -11.227 -5.877 1.00 93.69 97 LEU A C 1
ATOM 753 O O . LEU A 1 97 ? 2.731 -12.164 -5.457 1.00 93.69 97 LEU A O 1
ATOM 757 N N . ARG A 1 98 ? 1.192 -10.563 -5.098 1.00 92.12 98 ARG A N 1
ATOM 758 C CA . ARG A 1 98 ? 0.870 -10.947 -3.716 1.00 92.12 98 ARG A CA 1
ATOM 759 C C . ARG A 1 98 ? -0.628 -10.829 -3.479 1.00 92.12 98 ARG A C 1
ATOM 761 O O . ARG A 1 98 ? -1.263 -9.884 -3.938 1.00 92.12 98 ARG A O 1
ATOM 768 N N . ASN A 1 99 ? -1.197 -11.809 -2.778 1.00 88.44 99 ASN A N 1
ATOM 769 C CA . ASN A 1 99 ? -2.618 -11.830 -2.410 1.00 88.44 99 ASN A CA 1
ATOM 770 C C . ASN A 1 99 ? -3.573 -11.580 -3.602 1.00 88.44 99 ASN A C 1
ATOM 772 O O . ASN A 1 99 ? -4.596 -10.917 -3.469 1.00 88.44 99 ASN A O 1
ATOM 776 N N . GLY A 1 100 ? -3.217 -12.091 -4.789 1.00 88.50 100 GLY A N 1
ATOM 777 C CA . GLY A 1 100 ? -4.006 -11.952 -6.022 1.00 88.50 100 GLY A CA 1
ATOM 778 C C . GLY A 1 100 ? -3.884 -10.602 -6.740 1.00 88.50 100 GLY A C 1
ATOM 779 O O . GLY A 1 100 ? -4.443 -10.447 -7.825 1.00 88.50 100 GLY A O 1
ATOM 780 N N . ILE A 1 101 ? -3.128 -9.650 -6.190 1.00 91.06 101 ILE A N 1
ATOM 781 C CA . ILE A 1 101 ? -2.901 -8.326 -6.774 1.00 91.06 101 ILE A CA 1
ATOM 782 C C . ILE A 1 101 ? -1.466 -8.257 -7.299 1.00 91.06 101 ILE A C 1
ATOM 784 O O . ILE A 1 101 ? -0.521 -8.676 -6.631 1.00 91.06 101 ILE A O 1
ATOM 788 N N . LEU A 1 102 ? -1.304 -7.750 -8.516 1.00 93.94 102 LEU A N 1
ATOM 789 C CA . LEU A 1 102 ? -0.024 -7.528 -9.174 1.00 93.94 102 LEU A CA 1
ATOM 790 C C . LEU A 1 102 ? 0.368 -6.061 -8.997 1.00 93.94 102 LEU A C 1
ATOM 792 O O . LEU A 1 102 ? -0.348 -5.164 -9.447 1.00 93.94 102 LEU A O 1
ATOM 796 N N . SER A 1 103 ? 1.511 -5.812 -8.364 1.00 95.06 103 SER A N 1
ATOM 797 C CA . SER A 1 103 ? 2.136 -4.493 -8.399 1.00 95.06 103 SER A CA 1
ATOM 798 C C . SER A 1 103 ? 2.847 -4.270 -9.732 1.00 95.06 103 SER A C 1
ATOM 800 O O . SER A 1 103 ? 3.348 -5.201 -10.366 1.00 95.06 103 SER A O 1
ATOM 802 N N . ALA A 1 104 ? 2.888 -3.023 -10.181 1.00 95.19 104 ALA A N 1
ATOM 803 C CA . ALA A 1 104 ? 3.570 -2.618 -11.394 1.00 95.19 104 ALA A CA 1
ATOM 804 C C . ALA A 1 104 ? 5.061 -2.360 -11.135 1.00 95.19 104 ALA A C 1
ATOM 806 O O . ALA A 1 104 ? 5.483 -1.971 -10.042 1.00 95.19 104 ALA A O 1
ATOM 807 N N . LYS A 1 105 ? 5.867 -2.538 -12.184 1.00 94.69 105 LYS A N 1
ATOM 808 C CA . LYS A 1 105 ? 7.255 -2.071 -12.216 1.00 94.69 105 LYS A CA 1
ATOM 809 C C . LYS A 1 105 ? 7.266 -0.555 -12.425 1.00 94.69 105 LYS A C 1
ATOM 811 O O . LYS A 1 105 ? 6.535 -0.065 -13.281 1.00 94.69 105 LYS A O 1
ATOM 816 N N . SER A 1 106 ? 8.121 0.178 -11.712 1.00 93.00 106 SER A N 1
ATOM 817 C CA . SER A 1 106 ? 8.375 1.593 -12.007 1.00 93.00 106 SER A CA 1
ATOM 818 C C . SER A 1 106 ? 9.671 1.762 -12.802 1.00 93.00 106 SER A C 1
ATOM 820 O O . SER A 1 106 ? 10.637 1.020 -12.626 1.00 93.00 106 SER A O 1
ATOM 822 N N . THR A 1 107 ? 9.696 2.739 -13.707 1.00 91.44 107 THR A N 1
ATOM 823 C CA . THR A 1 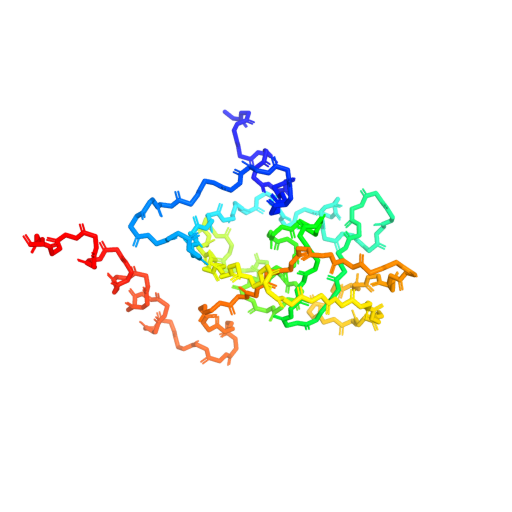107 ? 10.909 3.167 -14.431 1.00 91.44 107 THR A CA 1
ATOM 824 C C . THR A 1 107 ? 11.533 4.421 -13.827 1.00 91.44 107 THR A C 1
ATOM 826 O O . THR A 1 107 ? 12.671 4.756 -14.138 1.00 91.44 107 THR A O 1
ATOM 829 N N . SER A 1 108 ? 10.792 5.106 -12.957 1.00 90.75 108 SER A N 1
ATOM 830 C CA . SER A 1 108 ? 11.193 6.346 -12.301 1.00 90.75 108 SER A CA 1
ATOM 831 C C . SER A 1 108 ? 11.292 6.149 -10.791 1.00 90.75 108 SER A C 1
ATOM 833 O O . SER A 1 108 ? 10.595 5.310 -10.206 1.00 90.75 108 SER A O 1
ATOM 835 N N . LEU A 1 109 ? 12.171 6.938 -10.174 1.00 89.75 109 LEU A N 1
ATOM 836 C CA . LEU A 1 109 ? 12.373 6.966 -8.732 1.00 89.75 109 LEU A CA 1
ATOM 837 C C . LEU A 1 109 ? 11.150 7.584 -8.044 1.00 89.75 109 LEU A C 1
ATOM 839 O O . LEU A 1 109 ? 10.782 8.719 -8.339 1.00 89.75 109 LEU A O 1
ATOM 843 N N . SER A 1 110 ? 10.538 6.857 -7.109 1.00 89.69 110 SER A N 1
ATOM 844 C CA . SER A 1 110 ? 9.547 7.439 -6.197 1.00 89.69 110 SER A CA 1
ATOM 845 C C . SER A 1 110 ? 10.261 8.075 -5.012 1.00 89.69 110 SER A C 1
ATOM 847 O O . SER A 1 110 ? 11.019 7.392 -4.326 1.00 89.69 110 SER A O 1
ATOM 849 N N . LEU A 1 111 ? 10.022 9.367 -4.787 1.00 86.88 111 LEU A N 1
ATOM 850 C CA . LEU A 1 111 ? 10.629 10.142 -3.696 1.00 86.88 111 LEU A CA 1
ATOM 851 C C . LEU A 1 111 ? 9.834 10.068 -2.392 1.00 86.88 111 LEU A C 1
ATOM 853 O O . LEU A 1 111 ? 10.404 10.215 -1.319 1.00 86.88 111 LEU A O 1
ATOM 857 N N . ASN A 1 112 ? 8.540 9.788 -2.493 1.00 87.19 112 ASN A N 1
ATOM 858 C CA . ASN A 1 112 ? 7.677 9.555 -1.353 1.00 87.19 112 ASN A CA 1
ATOM 859 C C . ASN A 1 112 ? 7.292 8.087 -1.349 1.00 87.19 112 ASN A C 1
ATOM 861 O O . ASN A 1 112 ? 6.803 7.557 -2.353 1.00 87.19 112 ASN A O 1
ATOM 865 N N . ILE A 1 113 ? 7.534 7.420 -0.228 1.00 91.06 113 ILE A N 1
ATOM 866 C CA . ILE A 1 113 ? 7.163 6.025 -0.039 1.00 91.06 113 ILE A CA 1
ATOM 867 C C . ILE A 1 113 ? 6.587 5.833 1.361 1.00 91.06 113 ILE A C 1
ATOM 869 O O . ILE A 1 113 ? 6.927 6.554 2.302 1.00 91.06 113 ILE A O 1
ATOM 873 N N . TYR A 1 114 ? 5.729 4.834 1.508 1.00 91.56 114 TYR A N 1
ATOM 874 C CA . TYR A 1 114 ? 5.125 4.471 2.784 1.00 91.56 114 TYR A CA 1
ATOM 875 C C . TYR A 1 114 ? 5.180 2.960 2.999 1.00 91.56 114 TYR A C 1
ATOM 877 O O . TYR A 1 114 ? 5.371 2.182 2.063 1.00 91.56 114 TYR A O 1
ATOM 885 N N . ARG A 1 115 ? 5.005 2.534 4.249 1.00 92.62 115 ARG A N 1
ATOM 886 C CA . ARG A 1 115 ? 4.882 1.118 4.618 1.00 92.62 115 ARG A CA 1
ATOM 887 C C . ARG A 1 115 ? 3.737 0.910 5.596 1.00 92.62 115 ARG A C 1
ATOM 889 O O . ARG A 1 115 ? 3.366 1.840 6.309 1.00 92.62 115 ARG A O 1
ATOM 896 N N . PHE A 1 116 ? 3.229 -0.313 5.664 1.00 90.94 116 PHE A N 1
ATOM 897 C CA . PHE A 1 116 ? 2.287 -0.712 6.707 1.00 90.94 116 PHE A CA 1
ATOM 898 C C . PHE A 1 116 ? 3.033 -1.087 7.988 1.00 90.94 116 PHE A C 1
ATOM 900 O O . PHE A 1 116 ? 4.134 -1.641 7.923 1.00 90.94 116 PHE A O 1
ATOM 907 N N . VAL A 1 117 ? 2.448 -0.766 9.143 1.00 88.00 117 VAL A N 1
ATOM 908 C CA . VAL A 1 117 ? 3.047 -1.060 10.458 1.00 88.00 117 VAL A CA 1
ATOM 909 C C . VAL A 1 117 ? 2.201 -1.978 11.338 1.00 88.00 117 VAL A C 1
ATOM 911 O O . VAL A 1 117 ? 2.762 -2.587 12.237 1.00 88.00 117 VAL A O 1
ATOM 914 N N . ASN A 1 118 ? 0.898 -2.114 11.073 1.00 83.31 118 ASN A N 1
ATOM 915 C CA . ASN A 1 118 ? 0.056 -3.137 11.709 1.00 83.31 118 ASN A CA 1
ATOM 916 C C . ASN A 1 118 ? 0.331 -4.511 11.104 1.00 83.31 118 ASN A C 1
ATOM 918 O O . ASN A 1 118 ? 0.696 -4.556 9.935 1.00 83.31 118 ASN A O 1
ATOM 922 N N . ASN A 1 119 ? 0.102 -5.611 11.822 1.00 83.88 119 ASN A N 1
ATOM 923 C CA . ASN A 1 119 ? 0.394 -6.978 11.348 1.00 83.88 119 ASN A CA 1
ATOM 924 C C . ASN A 1 119 ? -0.437 -7.422 10.121 1.00 83.88 119 ASN A C 1
ATOM 926 O O . ASN A 1 119 ? -1.487 -6.853 9.806 1.00 83.88 119 ASN A O 1
ATOM 930 N N . ARG A 1 120 ? 0.073 -8.406 9.359 1.00 85.75 120 ARG A N 1
ATOM 931 C CA . ARG A 1 120 ? -0.664 -9.018 8.236 1.00 85.75 120 ARG A CA 1
ATOM 932 C C . ARG A 1 120 ? -1.700 -9.980 8.781 1.00 85.75 120 ARG A C 1
ATOM 934 O O . ARG A 1 120 ? -1.444 -10.649 9.771 1.00 85.75 120 ARG A O 1
ATOM 941 N N . ILE A 1 121 ? -2.831 -10.143 8.106 1.00 79.00 121 ILE A N 1
ATOM 942 C CA . ILE A 1 121 ? -3.951 -10.964 8.600 1.00 79.00 121 ILE A CA 1
ATOM 943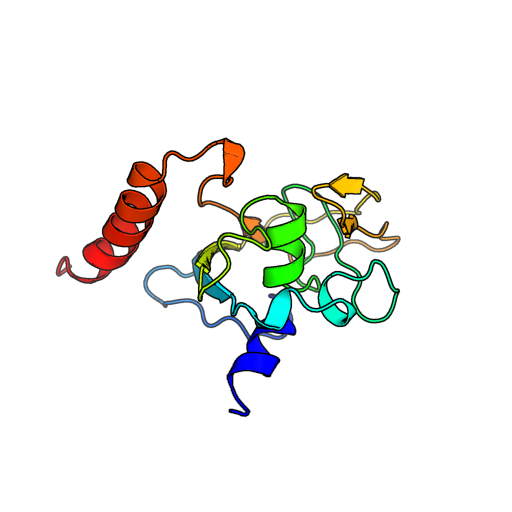 C C . ILE A 1 121 ? -3.524 -12.403 8.920 1.00 79.00 121 ILE A C 1
ATOM 945 O O . ILE A 1 121 ? -3.970 -12.970 9.908 1.00 79.00 121 ILE A O 1
ATOM 949 N N . ASN A 1 122 ? -2.640 -12.988 8.113 1.00 71.38 122 ASN A N 1
ATOM 950 C CA . ASN A 1 122 ? -2.108 -14.338 8.327 1.00 71.38 122 ASN A CA 1
ATOM 951 C C . ASN A 1 122 ? -1.067 -14.434 9.458 1.00 71.38 122 ASN A C 1
ATOM 953 O O . ASN A 1 122 ? -0.757 -15.533 9.905 1.00 71.38 122 ASN A O 1
ATOM 957 N N . GLU A 1 123 ? -0.527 -13.302 9.898 1.00 65.88 123 GLU A N 1
ATOM 958 C CA . GLU A 1 123 ? 0.426 -13.161 11.001 1.00 65.88 123 GLU A CA 1
ATOM 959 C C . GLU A 1 123 ? -0.272 -12.691 12.294 1.00 65.88 123 GLU A C 1
ATOM 961 O O . GLU A 1 123 ? 0.375 -12.585 13.330 1.00 65.88 123 GLU A O 1
ATOM 966 N N . THR A 1 124 ? -1.583 -12.409 12.251 1.00 60.28 124 THR A N 1
ATOM 967 C CA . THR A 1 124 ? -2.324 -11.769 13.347 1.00 60.28 124 THR A CA 1
ATOM 968 C C . THR A 1 124 ? -3.393 -12.709 13.905 1.00 60.28 124 THR A C 1
ATOM 970 O O . THR A 1 124 ? -4.272 -13.158 13.168 1.00 60.28 124 THR A O 1
ATOM 973 N N . SER A 1 125 ? -3.384 -12.978 15.215 1.00 60.22 125 SER A N 1
ATOM 974 C CA . SER A 1 125 ? -4.570 -13.529 15.885 1.00 60.22 125 SER A CA 1
ATOM 975 C C . SER A 1 125 ? -5.689 -12.479 15.879 1.00 60.22 125 SER A C 1
ATOM 977 O O . SER A 1 125 ? -5.418 -11.284 15.973 1.00 60.22 125 SER A O 1
ATOM 979 N N . ILE A 1 126 ? -6.966 -12.878 15.840 1.00 57.72 126 ILE A N 1
ATOM 980 C CA . ILE A 1 126 ? -8.101 -11.934 15.976 1.00 57.72 126 ILE A CA 1
ATOM 981 C C . ILE A 1 126 ? -7.972 -11.052 17.237 1.00 57.72 126 ILE A C 1
ATOM 983 O O . ILE A 1 126 ? -8.408 -9.900 17.236 1.00 57.72 126 ILE A O 1
ATOM 987 N N . TYR A 1 127 ? -7.325 -11.569 18.286 1.00 55.50 127 TYR A N 1
ATOM 988 C CA . TYR A 1 127 ? -7.020 -10.823 19.507 1.00 55.50 127 TYR A CA 1
ATOM 989 C C . TYR A 1 127 ? -6.003 -9.698 19.290 1.00 55.50 127 TYR A C 1
ATOM 991 O O . TYR A 1 127 ? -6.181 -8.609 19.835 1.00 55.50 127 TYR A O 1
ATOM 999 N N . ASP A 1 128 ? -4.983 -9.924 18.466 1.00 61.00 128 ASP A N 1
ATOM 1000 C CA . ASP A 1 128 ? -3.914 -8.953 18.236 1.00 61.00 128 ASP A CA 1
ATOM 1001 C C . ASP A 1 128 ? -4.433 -7.744 17.442 1.00 61.00 128 ASP A C 1
ATOM 1003 O O . ASP A 1 128 ? -4.068 -6.613 17.750 1.00 61.00 128 ASP A O 1
ATOM 1007 N N . ILE A 1 129 ? -5.373 -7.944 16.503 1.00 56.56 129 ILE A N 1
ATOM 1008 C CA . ILE A 1 129 ? -6.024 -6.844 15.760 1.00 56.56 129 ILE A CA 1
ATOM 1009 C C . ILE A 1 129 ? -6.743 -5.893 16.725 1.00 56.56 129 ILE A C 1
ATOM 1011 O O . ILE A 1 129 ? -6.580 -4.675 16.649 1.00 56.56 129 ILE A O 1
ATOM 1015 N N . ALA A 1 130 ? -7.544 -6.441 17.641 1.00 58.72 130 ALA A N 1
ATOM 1016 C CA . ALA A 1 130 ? -8.306 -5.642 18.596 1.00 58.72 130 ALA A CA 1
ATOM 1017 C C . ALA A 1 130 ? -7.392 -4.919 19.600 1.00 58.72 130 ALA A C 1
ATOM 1019 O O . ALA A 1 130 ? -7.697 -3.796 20.004 1.00 58.72 130 ALA A O 1
ATOM 1020 N N . ILE A 1 131 ? -6.270 -5.539 19.984 1.00 61.53 131 ILE A N 1
ATOM 1021 C CA . ILE A 1 131 ? -5.273 -4.942 20.879 1.00 61.53 131 ILE A CA 1
ATOM 1022 C C . ILE A 1 131 ? -4.483 -3.842 20.171 1.00 61.53 131 ILE A C 1
ATOM 1024 O O . ILE A 1 131 ? -4.343 -2.773 20.751 1.00 61.53 131 ILE A O 1
ATOM 1028 N N . GLU A 1 132 ? -4.013 -4.038 18.936 1.00 62.12 132 GLU A N 1
ATOM 1029 C CA . GLU A 1 132 ? -3.301 -2.994 18.182 1.00 62.12 132 GLU A CA 1
ATOM 1030 C C . GLU A 1 132 ? -4.201 -1.784 17.916 1.00 62.12 132 GLU A C 1
ATOM 1032 O O . GLU A 1 132 ? -3.787 -0.642 18.124 1.00 62.12 132 GLU A O 1
ATOM 1037 N N . GLN A 1 133 ? -5.460 -2.026 17.537 1.00 62.25 133 GLN A N 1
ATOM 1038 C CA . GLN A 1 133 ? -6.454 -0.966 17.384 1.00 62.25 133 GLN A CA 1
ATOM 1039 C C . GLN A 1 133 ? -6.689 -0.233 18.704 1.00 62.25 133 GLN A C 1
ATOM 1041 O O . GLN A 1 133 ? -6.640 0.993 18.732 1.00 62.25 133 GLN A O 1
ATOM 1046 N N . ARG A 1 134 ? -6.896 -0.959 19.811 1.00 62.56 134 ARG A N 1
ATOM 1047 C CA . ARG A 1 134 ? -7.055 -0.350 21.138 1.00 62.56 134 ARG A CA 1
ATOM 1048 C C . ARG A 1 134 ? -5.811 0.407 21.572 1.00 62.56 134 ARG A C 1
ATOM 1050 O O . ARG A 1 134 ? -5.953 1.515 22.047 1.00 62.56 134 ARG A O 1
ATOM 1057 N N . ALA A 1 135 ? -4.612 -0.133 21.413 1.00 60.38 135 ALA A N 1
ATOM 1058 C CA . ALA A 1 135 ? -3.379 0.527 21.828 1.00 60.38 135 ALA A CA 1
ATOM 1059 C C . ALA A 1 135 ? -3.152 1.829 21.053 1.00 60.38 135 ALA A C 1
ATOM 1061 O O . ALA A 1 135 ? -2.747 2.831 21.639 1.00 60.38 135 ALA A O 1
ATOM 1062 N N . PHE A 1 136 ? -3.467 1.841 19.756 1.00 57.91 136 PHE A N 1
ATOM 1063 C CA . PHE A 1 136 ? -3.424 3.063 18.961 1.00 57.91 136 PHE A CA 1
ATOM 1064 C C . PHE A 1 136 ? -4.516 4.061 19.382 1.00 57.91 136 PHE A C 1
ATOM 1066 O O . PHE A 1 136 ? -4.246 5.250 19.517 1.00 57.91 136 PHE A O 1
ATOM 1073 N N . LEU A 1 137 ? -5.739 3.581 19.633 1.00 53.38 137 LEU A N 1
ATOM 1074 C CA . LEU A 1 137 ? -6.873 4.416 20.038 1.00 53.38 137 LEU A CA 1
ATOM 1075 C C . LEU A 1 137 ? -6.770 4.934 21.481 1.00 53.38 137 LEU A C 1
ATOM 1077 O O . LEU A 1 137 ? -7.193 6.050 21.719 1.00 53.38 137 LEU A O 1
ATOM 1081 N N . TYR A 1 138 ? -6.199 4.183 22.425 1.00 54.53 138 TYR A N 1
ATOM 1082 C CA . TYR A 1 138 ? -6.055 4.575 23.835 1.00 54.53 138 TYR A CA 1
ATOM 1083 C C . TYR A 1 138 ? -4.794 5.397 24.101 1.00 54.53 138 TYR A C 1
ATOM 1085 O O . TYR A 1 138 ? -4.799 6.219 25.009 1.00 54.53 138 TYR A O 1
ATOM 1093 N N . LYS A 1 139 ? -3.746 5.290 23.270 1.00 50.47 139 LYS A N 1
ATOM 1094 C CA . LYS A 1 139 ? -2.665 6.294 23.268 1.00 50.47 139 LYS A CA 1
ATOM 1095 C C . LYS A 1 139 ? -3.138 7.693 22.853 1.00 50.47 139 LYS A C 1
ATOM 1097 O O . LYS A 1 139 ? -2.381 8.647 22.974 1.00 50.47 139 LYS A O 1
ATOM 1102 N N . LYS A 1 140 ? -4.364 7.818 22.340 1.00 46.22 140 LYS A N 1
ATOM 1103 C CA . LYS A 1 140 ? -5.033 9.095 22.077 1.00 46.22 140 LYS A CA 1
ATOM 1104 C C . LYS A 1 140 ? -5.558 9.766 23.355 1.00 46.22 140 LYS A C 1
ATOM 1106 O O . LYS A 1 140 ? -5.779 10.971 23.336 1.00 46.22 140 LYS A O 1
ATOM 1111 N N . ASP A 1 141 ? -5.751 8.997 24.430 1.00 46.50 141 ASP A N 1
ATOM 1112 C CA . ASP A 1 141 ? -6.432 9.437 25.655 1.00 46.50 141 ASP A CA 1
ATOM 1113 C C . ASP A 1 141 ? -5.479 9.640 26.851 1.00 46.50 141 ASP A C 1
ATOM 1115 O O . ASP A 1 141 ? -5.936 10.014 27.931 1.00 46.50 141 ASP A O 1
ATOM 1119 N N . GLU A 1 142 ? -4.166 9.421 26.696 1.00 43.56 142 GLU A N 1
ATOM 1120 C CA . GLU A 1 142 ? -3.194 9.778 27.739 1.00 43.56 142 GLU A CA 1
ATOM 1121 C C . GLU A 1 142 ? -2.880 11.284 27.668 1.00 43.56 142 GLU A C 1
ATOM 1123 O O . GLU A 1 142 ? -2.361 11.750 26.649 1.00 43.56 142 GLU A O 1
ATOM 1128 N N . PRO A 1 143 ? -3.198 12.075 28.712 1.00 44.28 143 PRO A N 1
ATOM 1129 C CA . PRO A 1 143 ? -2.842 13.485 28.740 1.00 44.28 143 PRO A CA 1
ATOM 1130 C C . PRO A 1 143 ? -1.321 13.631 28.878 1.00 44.28 143 PRO A C 1
ATOM 1132 O O . PRO A 1 143 ? -0.706 12.990 29.731 1.00 44.28 143 PRO A O 1
ATOM 1135 N N . SER A 1 144 ? -0.742 14.477 28.022 1.00 46.88 144 SER A N 1
ATOM 1136 C CA . SER A 1 144 ? 0.654 14.935 28.082 1.00 46.88 144 SER A CA 1
ATOM 1137 C C . SER A 1 144 ? 0.983 15.656 29.382 1.00 46.88 144 SER A C 1
ATOM 1139 O O . SER A 1 144 ? 0.141 16.502 29.771 1.00 46.88 144 SER A O 1
#

pLDDT: mean 77.11, std 15.11, range [38.34, 96.19]

InterPro domains:
  IPR004043 LCCL domain [PF03815] (28-108)
  IPR036609 LCCL domain superfamily [G3DSA:2.170.130.20] (7-117)
  IPR036609 LCCL domain superfamily [SSF69848] (21-110)

Radius of gyration: 14.82 Å; chains: 1; bounding box: 37×30×44 Å

Organism: NCBI:txid392030

Secondary structure (DSSP, 8-state):
--HHHHHTT-BTTTT-SPPPTTSTTEEEEEE-GGGGSHHHHS--TTS--BEESEEETTSBHHHHHHHHTS--TTS-SSEEEEEEE-TT--B-PPP-EETTEEPBPPSS-BS-EEEE-SPPGGG--HHHHHHHHHHHHHTTSS--

Foldseek 3Di:
DPPLVVLLQDFQVVVPFDDDPVGNFKGKRFHALVCPDCVNQPQDPVAAWFAAQKTFSNHRPVNVCLQNQQDDNVVGHRQIWMKGKPLVDKDFGDWDGGNNHIHHGHPDIRNTMMGTDQDHPVRDDPVSSVVVVCVVVVVVVDDD